Protein AF-U1PJS3-F1 (afdb_monomer_lite)

Structure (mmCIF, N/CA/C/O backbone):
data_AF-U1PJS3-F1
#
_entry.id   AF-U1PJS3-F1
#
loop_
_atom_site.group_PDB
_atom_site.id
_atom_site.type_symbol
_atom_site.label_atom_id
_atom_site.label_alt_id
_atom_site.label_comp_id
_atom_site.label_asym_id
_atom_site.label_entity_id
_atom_site.label_seq_id
_atom_site.pdbx_PDB_ins_code
_atom_site.Cartn_x
_atom_site.Cartn_y
_atom_site.Cartn_z
_atom_site.occupancy
_atom_site.B_iso_or_equiv
_atom_site.auth_seq_id
_atom_site.auth_comp_id
_atom_site.auth_asym_id
_atom_site.auth_atom_id
_atom_site.pdbx_PDB_model_num
ATOM 1 N N . MET A 1 1 ? 10.969 -26.103 -42.103 1.00 38.97 1 MET A N 1
ATOM 2 C CA . MET A 1 1 ? 10.685 -26.196 -40.657 1.00 38.97 1 MET A CA 1
ATOM 3 C C . MET A 1 1 ? 10.419 -24.786 -40.169 1.00 38.97 1 MET A C 1
ATOM 5 O O . MET A 1 1 ? 11.322 -23.965 -40.242 1.00 38.97 1 MET A O 1
ATOM 9 N N . SER A 1 2 ? 9.176 -24.478 -39.805 1.00 38.12 2 SER A N 1
ATOM 10 C CA . SER A 1 2 ? 8.789 -23.149 -39.324 1.00 38.12 2 SER A CA 1
ATOM 11 C C . SER A 1 2 ? 8.947 -23.121 -37.810 1.00 38.12 2 SER A C 1
ATOM 13 O O . SER A 1 2 ? 8.227 -23.830 -37.111 1.00 38.12 2 SER A O 1
ATOM 15 N N . SER A 1 3 ? 9.899 -22.343 -37.305 1.00 48.62 3 SER A N 1
ATOM 16 C CA . SER A 1 3 ? 9.977 -22.045 -35.875 1.00 48.62 3 SER A CA 1
ATOM 17 C C . SER A 1 3 ? 8.863 -21.056 -35.518 1.00 48.62 3 SER A C 1
ATOM 19 O O . SER A 1 3 ? 8.763 -20.019 -36.178 1.00 48.62 3 SER A O 1
ATOM 21 N N . PRO A 1 4 ? 8.029 -21.317 -34.497 1.00 48.09 4 PRO A N 1
ATOM 22 C CA . PRO A 1 4 ? 7.163 -20.287 -33.949 1.00 48.09 4 PRO A CA 1
ATOM 23 C C . PRO A 1 4 ? 8.050 -19.297 -33.189 1.00 48.09 4 PRO A C 1
ATOM 25 O O . PRO A 1 4 ? 8.606 -19.625 -32.140 1.00 48.09 4 PRO A O 1
ATOM 28 N N . ALA A 1 5 ? 8.236 -18.099 -33.745 1.00 51.22 5 ALA A N 1
ATOM 29 C CA . ALA A 1 5 ? 8.821 -17.001 -32.992 1.00 51.22 5 ALA A CA 1
ATOM 30 C C . ALA A 1 5 ? 7.883 -16.679 -31.825 1.00 51.22 5 ALA A C 1
ATOM 32 O O . ALA A 1 5 ? 6.668 -16.550 -31.982 1.00 51.22 5 ALA A O 1
ATOM 33 N N . GLN A 1 6 ? 8.491 -16.672 -30.651 1.00 47.78 6 GLN A N 1
ATOM 34 C CA . GLN A 1 6 ? 7.867 -16.672 -29.347 1.00 47.78 6 GLN A CA 1
ATOM 35 C C . GLN A 1 6 ? 6.915 -15.488 -29.160 1.00 47.78 6 GLN A C 1
ATOM 37 O O . GLN A 1 6 ? 7.207 -14.361 -29.547 1.00 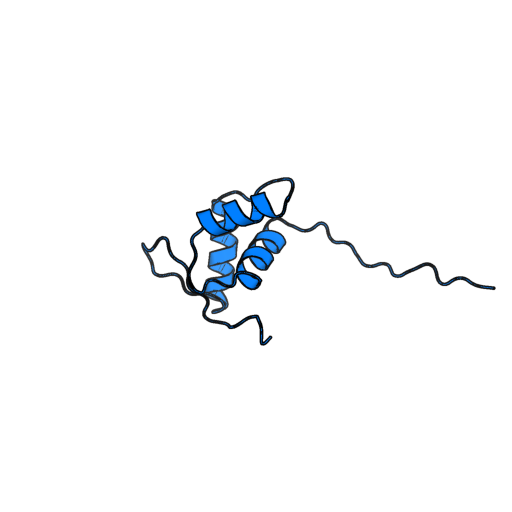47.78 6 GLN A O 1
ATOM 42 N N . SER A 1 7 ? 5.782 -15.804 -28.536 1.00 41.81 7 SER A N 1
ATOM 43 C CA . SER A 1 7 ? 4.947 -14.946 -27.696 1.00 41.81 7 SER A CA 1
ATOM 44 C C . SER A 1 7 ? 5.423 -13.495 -27.534 1.00 41.81 7 SER A C 1
ATOM 46 O O . SER A 1 7 ? 6.362 -13.222 -26.784 1.00 41.81 7 SER A O 1
ATOM 48 N N . ASN A 1 8 ? 4.673 -12.563 -28.125 1.00 42.97 8 ASN A N 1
ATOM 49 C CA . ASN A 1 8 ? 4.577 -11.187 -27.647 1.00 42.97 8 ASN A CA 1
ATOM 50 C C . ASN A 1 8 ? 3.943 -11.197 -26.242 1.00 42.97 8 ASN A C 1
ATOM 52 O O . ASN A 1 8 ? 2.770 -10.862 -26.079 1.00 42.97 8 ASN A O 1
ATOM 56 N N . PHE A 1 9 ? 4.693 -11.599 -25.213 1.00 47.41 9 PHE A N 1
ATOM 57 C CA . PHE A 1 9 ? 4.385 -11.139 -23.866 1.0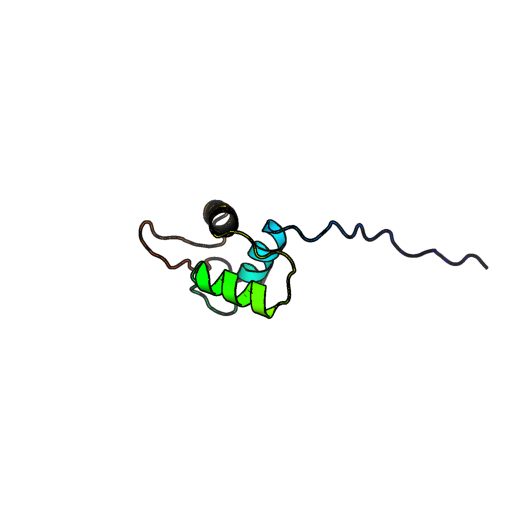0 47.41 9 PHE A CA 1
ATOM 58 C C . PHE A 1 9 ? 4.682 -9.647 -23.881 1.00 47.41 9 PHE A C 1
ATOM 60 O O . PHE A 1 9 ? 5.833 -9.224 -23.934 1.00 47.41 9 PHE A O 1
ATOM 67 N N . SER A 1 10 ? 3.616 -8.857 -23.950 1.00 41.59 10 SER A N 1
ATOM 68 C CA . SER A 1 10 ? 3.652 -7.418 -23.753 1.00 41.59 10 SER A CA 1
ATOM 69 C C . SER A 1 10 ? 4.228 -7.159 -22.362 1.00 41.59 10 SER A C 1
ATOM 71 O O . SER A 1 10 ? 3.493 -7.135 -21.378 1.00 41.59 10 SER A O 1
ATOM 73 N N . SER A 1 11 ? 5.551 -7.024 -22.270 1.00 49.47 11 SER A N 1
ATOM 74 C CA . SER A 1 11 ? 6.261 -6.587 -21.072 1.00 49.47 11 SER A CA 1
ATOM 75 C C . SER A 1 11 ? 5.952 -5.110 -20.864 1.00 49.47 11 SER A C 1
ATOM 77 O O . SER A 1 11 ? 6.788 -4.245 -21.122 1.00 49.47 11 SER A O 1
ATOM 79 N N . SER A 1 12 ? 4.712 -4.806 -20.475 1.00 54.62 12 SER A N 1
ATOM 80 C CA . SER A 1 12 ? 4.355 -3.474 -20.011 1.00 54.62 12 SER A CA 1
ATOM 81 C C . SER A 1 12 ? 5.373 -3.097 -18.934 1.00 54.62 12 SER A C 1
ATOM 83 O O . SER A 1 12 ? 5.585 -3.891 -18.011 1.00 54.62 12 SER A O 1
ATOM 85 N N . PRO A 1 13 ? 6.065 -1.953 -19.062 1.00 65.56 13 PRO A N 1
ATOM 86 C CA . PRO A 1 13 ? 7.053 -1.553 -18.075 1.00 65.56 13 PRO A CA 1
ATOM 87 C C . PRO A 1 13 ? 6.373 -1.509 -16.707 1.00 65.56 13 PRO A C 1
ATOM 89 O O . PRO A 1 13 ? 5.344 -0.852 -16.556 1.00 65.56 13 PRO A O 1
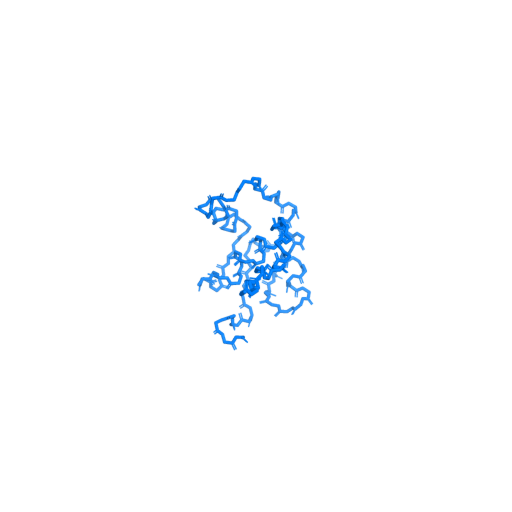ATOM 92 N N . VAL A 1 14 ? 6.924 -2.243 -15.735 1.00 73.19 14 VAL A N 1
ATOM 93 C CA . VAL A 1 14 ? 6.355 -2.340 -14.384 1.00 73.19 14 VAL A CA 1
ATOM 94 C C . VAL A 1 14 ? 6.269 -0.933 -13.801 1.00 73.19 14 VAL A C 1
ATOM 96 O O . VAL A 1 14 ? 7.298 -0.310 -13.515 1.00 73.19 14 VAL A O 1
ATOM 99 N N . THR A 1 15 ? 5.049 -0.424 -13.638 1.00 82.56 15 THR A N 1
ATOM 100 C CA . THR A 1 15 ? 4.832 0.950 -13.189 1.00 82.56 15 THR A CA 1
ATOM 101 C C . THR A 1 15 ? 5.041 1.059 -11.676 1.00 82.56 15 THR A C 1
ATOM 103 O O . THR A 1 15 ? 4.917 0.066 -10.954 1.00 82.56 15 THR A O 1
ATOM 106 N N . PRO A 1 16 ? 5.300 2.263 -11.133 1.00 81.06 16 PRO A N 1
ATOM 107 C CA . PRO A 1 16 ? 5.338 2.480 -9.685 1.00 81.06 16 PRO A CA 1
ATOM 108 C C . PRO A 1 16 ? 4.091 1.958 -8.952 1.00 81.06 16 PRO A C 1
ATOM 110 O O . PRO A 1 16 ? 4.206 1.457 -7.836 1.00 81.06 16 PRO A O 1
ATOM 113 N N . ARG A 1 17 ? 2.912 2.023 -9.592 1.00 84.62 17 ARG A N 1
ATOM 114 C CA . ARG A 1 17 ? 1.661 1.470 -9.058 1.00 84.62 17 ARG A CA 1
ATOM 115 C C . ARG A 1 17 ? 1.724 -0.048 -8.919 1.00 84.62 17 ARG A C 1
ATOM 117 O O . ARG A 1 17 ? 1.399 -0.557 -7.850 1.00 84.62 17 ARG A O 1
ATOM 124 N N . ASP A 1 18 ? 2.164 -0.745 -9.964 1.00 83.31 18 ASP A N 1
ATOM 125 C CA . ASP A 1 18 ? 2.248 -2.212 -9.975 1.00 83.31 18 ASP A CA 1
ATOM 126 C C . ASP A 1 18 ? 3.218 -2.720 -8.904 1.00 83.31 18 ASP A C 1
ATOM 128 O O . ASP A 1 18 ? 2.962 -3.722 -8.238 1.00 83.31 18 ASP A O 1
ATOM 132 N N . ARG A 1 19 ? 4.308 -1.977 -8.673 1.00 81.12 19 ARG A N 1
ATOM 133 C CA . ARG A 1 19 ? 5.290 -2.283 -7.624 1.00 81.12 19 ARG A CA 1
ATOM 134 C C . ARG A 1 19 ? 4.687 -2.175 -6.230 1.00 81.12 19 ARG A C 1
ATOM 136 O O . ARG A 1 19 ? 4.838 -3.096 -5.433 1.00 81.12 19 ARG A O 1
ATOM 143 N N . VAL A 1 20 ? 3.991 -1.075 -5.934 1.00 81.00 20 VAL A N 1
ATOM 144 C CA . VAL A 1 20 ? 3.330 -0.889 -4.631 1.00 81.00 20 VAL A CA 1
ATOM 145 C C . VAL A 1 20 ? 2.271 -1.965 -4.412 1.00 81.00 20 VAL A C 1
ATOM 147 O O . VAL A 1 20 ? 2.232 -2.563 -3.340 1.00 81.00 20 VAL A O 1
ATOM 150 N N . TRP A 1 21 ? 1.474 -2.263 -5.440 1.00 84.00 21 TRP A N 1
ATOM 151 C CA . TRP A 1 21 ? 0.473 -3.324 -5.383 1.00 84.00 21 TRP A CA 1
ATOM 152 C C . TRP A 1 21 ? 1.104 -4.680 -5.055 1.00 84.00 21 TRP A C 1
ATOM 154 O O . TRP A 1 21 ? 0.707 -5.330 -4.090 1.00 84.00 21 TRP A O 1
ATOM 164 N N . SER A 1 22 ? 2.142 -5.075 -5.798 1.00 81.38 22 SER A N 1
ATOM 165 C CA . SER A 1 22 ? 2.888 -6.314 -5.553 1.00 81.38 22 SER A CA 1
ATOM 166 C C . SER A 1 22 ? 3.483 -6.357 -4.141 1.00 81.38 22 SER A C 1
ATOM 168 O O . SER A 1 22 ? 3.352 -7.361 -3.437 1.00 81.38 22 SER A O 1
ATOM 170 N N . GLY A 1 23 ? 4.066 -5.246 -3.680 1.00 78.06 23 GLY A N 1
ATOM 171 C CA . GLY A 1 23 ? 4.654 -5.125 -2.347 1.00 78.06 23 GLY A CA 1
ATOM 172 C C . GLY A 1 23 ? 3.648 -5.327 -1.213 1.00 78.06 23 GLY A C 1
ATOM 173 O O . GLY A 1 23 ? 4.012 -5.917 -0.192 1.00 78.06 23 GLY A O 1
ATOM 174 N N . VAL A 1 24 ? 2.398 -4.890 -1.402 1.00 78.44 24 VAL A N 1
ATOM 175 C CA . VAL A 1 24 ? 1.291 -5.133 -0.467 1.00 78.44 24 VAL A CA 1
ATOM 176 C C . VAL A 1 24 ? 0.823 -6.578 -0.570 1.00 78.44 24 VAL A C 1
ATOM 178 O O . VAL A 1 24 ? 0.860 -7.284 0.431 1.00 78.44 24 VAL A O 1
ATOM 181 N N . VAL A 1 25 ? 0.440 -7.051 -1.760 1.00 76.19 25 VAL A N 1
ATOM 182 C CA . VAL A 1 25 ? -0.116 -8.402 -1.979 1.00 76.19 25 VAL A CA 1
ATOM 183 C C . VAL A 1 25 ? 0.795 -9.482 -1.396 1.00 76.19 25 VAL A C 1
ATOM 185 O O . VAL A 1 25 ? 0.355 -10.290 -0.588 1.00 76.19 25 VAL A O 1
ATOM 188 N N . THR A 1 26 ? 2.094 -9.415 -1.681 1.00 74.06 26 THR A N 1
ATOM 189 C CA . THR A 1 26 ? 3.082 -10.429 -1.271 1.00 74.06 26 THR A CA 1
ATOM 190 C C . THR A 1 26 ? 3.582 -10.274 0.172 1.00 74.06 26 THR A C 1
ATOM 192 O O . THR A 1 26 ? 4.557 -10.918 0.563 1.00 74.06 26 THR A O 1
ATOM 195 N N . LYS A 1 27 ? 3.061 -9.325 0.966 1.00 71.69 27 LYS A N 1
ATOM 196 C CA . LYS A 1 27 ? 3.495 -9.117 2.366 1.00 71.69 27 LYS A CA 1
ATOM 197 C C . LYS A 1 27 ? 2.845 -10.148 3.283 1.00 71.69 27 LYS A C 1
ATOM 199 O O . LYS A 1 27 ? 1.632 -10.256 3.304 1.00 71.69 27 LYS A O 1
ATOM 204 N N . THR A 1 28 ? 3.634 -10.883 4.049 1.00 70.12 28 THR A N 1
ATOM 205 C CA . THR A 1 28 ? 3.107 -11.861 5.014 1.00 70.12 28 THR A CA 1
ATOM 206 C C . THR A 1 28 ? 2.531 -11.193 6.263 1.00 70.12 28 THR A C 1
ATOM 208 O O . THR A 1 28 ? 1.683 -11.762 6.937 1.00 70.12 28 THR A O 1
ATOM 211 N N . GLU A 1 29 ? 2.974 -9.973 6.570 1.00 74.12 29 GLU A N 1
ATOM 212 C CA . GLU A 1 29 ? 2.471 -9.196 7.701 1.00 74.12 29 GLU A CA 1
ATOM 213 C C . GLU A 1 29 ? 1.062 -8.662 7.418 1.00 74.12 29 GLU A C 1
ATOM 215 O O . GLU A 1 29 ? 0.810 -8.039 6.380 1.00 74.12 29 GLU A O 1
ATOM 220 N N . THR A 1 30 ? 0.159 -8.884 8.373 1.00 79.38 30 THR A N 1
ATOM 221 C CA . THR A 1 30 ? -1.236 -8.432 8.320 1.00 79.38 30 THR A CA 1
ATOM 222 C C . THR A 1 30 ? -1.363 -6.923 8.488 1.00 79.38 30 THR A C 1
ATOM 224 O O . THR A 1 30 ? -2.327 -6.353 7.993 1.00 79.38 30 THR A O 1
ATOM 227 N N . GLU A 1 31 ? -0.397 -6.274 9.140 1.00 86.75 31 GLU A N 1
ATOM 228 C CA . GLU A 1 31 ? -0.348 -4.827 9.352 1.00 86.75 31 GLU A CA 1
ATOM 229 C C . GLU A 1 31 ? 0.964 -4.246 8.804 1.00 86.75 31 GLU A C 1
ATOM 231 O O . GLU A 1 31 ? 2.020 -4.881 8.862 1.00 86.75 31 GLU A O 1
ATOM 236 N N . PHE A 1 32 ? 0.909 -3.055 8.210 1.00 88.75 32 PHE A N 1
ATOM 237 C CA . PHE A 1 32 ? 2.069 -2.414 7.601 1.00 88.75 32 PHE A CA 1
ATOM 238 C C . PHE A 1 32 ? 1.935 -0.897 7.487 1.00 88.75 32 PHE A C 1
ATOM 240 O O . PHE A 1 32 ? 0.847 -0.337 7.498 1.00 88.75 32 PHE A O 1
ATOM 247 N N . THR A 1 33 ? 3.064 -0.221 7.311 1.00 91.31 33 THR A N 1
ATOM 248 C CA . THR A 1 33 ? 3.157 1.224 7.097 1.00 91.31 33 THR A CA 1
ATOM 249 C C . THR A 1 33 ? 3.653 1.552 5.687 1.00 91.31 33 THR A C 1
ATOM 251 O O . THR A 1 33 ? 4.191 0.706 4.967 1.00 91.31 33 THR A O 1
ATOM 254 N N . VAL A 1 34 ? 3.548 2.826 5.293 1.00 89.50 34 VAL A N 1
ATOM 255 C CA . VAL A 1 34 ? 4.174 3.340 4.057 1.00 89.50 34 VAL A CA 1
ATOM 256 C C . VAL A 1 34 ? 5.687 3.087 4.052 1.00 89.50 34 VAL A C 1
ATOM 258 O O . VAL A 1 34 ? 6.245 2.732 3.014 1.00 89.50 34 VAL A O 1
ATOM 261 N N . ALA A 1 35 ? 6.346 3.234 5.207 1.00 89.19 35 ALA A N 1
ATOM 262 C CA . ALA A 1 35 ? 7.783 3.017 5.339 1.00 89.19 35 ALA A CA 1
ATOM 263 C C . ALA A 1 35 ? 8.166 1.556 5.066 1.00 89.19 35 ALA A C 1
ATOM 265 O O . ALA A 1 35 ? 9.166 1.310 4.391 1.00 89.19 35 ALA A O 1
ATOM 266 N N . ASP A 1 36 ? 7.343 0.600 5.503 1.00 88.56 36 ASP A N 1
ATOM 267 C CA . ASP A 1 36 ? 7.588 -0.825 5.260 1.00 88.56 36 ASP A CA 1
ATOM 268 C C . ASP A 1 36 ? 7.500 -1.169 3.776 1.00 88.56 36 ASP A C 1
ATOM 270 O O . ASP A 1 36 ? 8.355 -1.882 3.250 1.00 88.56 36 ASP A O 1
ATOM 274 N N . ILE A 1 37 ? 6.496 -0.622 3.080 1.00 87.50 37 ILE A N 1
ATOM 275 C CA . ILE A 1 37 ? 6.362 -0.789 1.629 1.00 87.50 37 ILE A CA 1
ATOM 276 C C . ILE A 1 37 ? 7.588 -0.213 0.925 1.00 87.50 37 ILE A C 1
ATOM 278 O O . ILE A 1 37 ? 8.190 -0.873 0.085 1.00 87.50 37 ILE A O 1
ATOM 282 N N . LYS A 1 38 ? 8.017 0.988 1.309 1.00 86.44 38 LYS A N 1
ATOM 283 C CA . LYS A 1 38 ? 9.177 1.654 0.710 1.00 86.44 38 LYS A CA 1
ATOM 284 C C . LYS A 1 38 ? 10.480 0.882 0.945 1.00 86.44 38 LYS A C 1
ATOM 286 O O . LYS A 1 38 ? 11.253 0.670 0.014 1.00 86.44 38 LYS A O 1
ATOM 291 N N . SER A 1 39 ? 10.691 0.409 2.174 1.00 86.44 39 SER A N 1
ATOM 292 C CA . SER A 1 39 ? 11.830 -0.431 2.560 1.00 86.44 39 SER A CA 1
ATOM 293 C C . SER A 1 39 ? 11.860 -1.742 1.770 1.00 86.44 39 SER A C 1
ATOM 295 O O . SER A 1 39 ? 12.909 -2.174 1.291 1.00 86.44 39 SER A O 1
ATOM 297 N N . ARG A 1 40 ? 10.693 -2.350 1.546 1.00 83.50 40 ARG A N 1
ATOM 298 C CA . ARG A 1 40 ? 10.587 -3.554 0.726 1.00 83.50 40 ARG A CA 1
ATOM 299 C C . ARG A 1 40 ? 10.909 -3.291 -0.741 1.00 83.50 40 ARG A C 1
ATOM 301 O O . ARG A 1 40 ? 11.710 -4.017 -1.315 1.00 83.50 40 ARG A O 1
ATOM 308 N N . LEU A 1 41 ? 10.347 -2.236 -1.324 1.00 83.19 41 LEU A N 1
ATOM 309 C CA . LEU A 1 41 ? 10.610 -1.870 -2.717 1.00 83.19 41 LEU A CA 1
ATOM 310 C C . LEU A 1 41 ? 12.100 -1.611 -2.983 1.00 83.19 41 LEU A C 1
ATOM 312 O O . LEU A 1 41 ? 12.596 -1.964 -4.050 1.00 83.19 41 LEU A O 1
ATOM 316 N N . ARG A 1 42 ? 12.825 -1.065 -1.997 1.00 82.19 42 ARG A N 1
ATOM 317 C CA . ARG A 1 42 ? 14.293 -0.965 -2.025 1.00 82.19 42 ARG A CA 1
ATOM 318 C C . ARG A 1 42 ? 14.972 -2.318 -2.081 1.00 82.19 42 ARG A C 1
ATOM 320 O O . ARG A 1 42 ? 15.843 -2.537 -2.916 1.00 82.19 42 ARG A O 1
ATOM 327 N N . ARG A 1 43 ? 14.592 -3.210 -1.166 1.00 82.25 43 ARG A N 1
ATOM 328 C CA . ARG A 1 43 ? 15.178 -4.548 -1.059 1.00 82.25 43 ARG A CA 1
ATOM 329 C C . ARG A 1 43 ? 14.966 -5.362 -2.334 1.00 82.25 43 ARG A C 1
ATOM 331 O O . ARG A 1 43 ? 15.856 -6.109 -2.722 1.00 82.25 43 ARG A O 1
ATOM 338 N N . ASP A 1 44 ? 13.825 -5.179 -2.986 1.00 78.50 44 ASP A N 1
ATOM 339 C CA . ASP A 1 44 ? 13.462 -5.889 -4.211 1.00 78.50 44 ASP A CA 1
ATOM 340 C C . ASP A 1 44 ? 14.166 -5.313 -5.467 1.00 78.50 44 ASP A C 1
ATOM 342 O O . ASP A 1 44 ? 13.983 -5.826 -6.568 1.00 78.50 44 ASP A O 1
ATOM 346 N N . GLY A 1 45 ? 15.007 -4.277 -5.315 1.00 71.62 45 GLY A N 1
ATOM 347 C CA . GLY A 1 45 ? 15.920 -3.801 -6.362 1.00 71.62 45 GLY A CA 1
ATOM 348 C C . GLY A 1 45 ? 15.269 -2.957 -7.460 1.00 71.62 45 GLY A C 1
ATOM 349 O O . GLY A 1 45 ? 15.817 -2.838 -8.554 1.00 71.62 45 GLY A O 1
ATOM 350 N N . TYR A 1 46 ? 14.099 -2.370 -7.203 1.00 68.19 46 TYR A N 1
ATOM 351 C CA . TYR A 1 46 ? 13.394 -1.564 -8.196 1.00 68.19 46 TYR A CA 1
ATOM 352 C C . TYR A 1 46 ? 14.087 -0.212 -8.448 1.00 68.19 46 TYR A C 1
ATOM 354 O O . TYR A 1 46 ? 14.138 0.639 -7.560 1.00 68.19 46 TYR A O 1
ATOM 362 N N . GLU A 1 47 ? 14.536 0.045 -9.683 1.00 61.69 47 GLU A N 1
ATOM 363 C CA . GLU A 1 47 ? 15.030 1.374 -10.076 1.00 61.69 47 GLU A CA 1
ATOM 364 C C . GLU A 1 47 ? 13.889 2.401 -10.111 1.00 61.69 47 GLU A C 1
ATOM 366 O O . GLU A 1 47 ? 12.890 2.213 -10.812 1.00 61.69 47 GLU A O 1
ATOM 371 N N . GLY A 1 48 ? 14.036 3.494 -9.358 1.00 67.69 48 GLY A N 1
ATOM 372 C CA . GLY A 1 48 ? 13.018 4.539 -9.223 1.00 67.69 48 GLY A CA 1
ATOM 373 C C . GLY A 1 48 ? 11.986 4.199 -8.148 1.00 67.69 48 GLY A C 1
ATOM 374 O O . GLY A 1 48 ? 10.880 3.742 -8.448 1.00 67.69 48 GLY A O 1
ATOM 375 N N . GLU A 1 49 ? 12.357 4.424 -6.885 1.00 74.44 49 GLU A N 1
ATOM 376 C CA . GLU A 1 49 ? 11.450 4.274 -5.746 1.00 74.44 49 GLU A CA 1
ATOM 377 C C . GLU A 1 49 ? 10.214 5.173 -5.907 1.00 74.44 49 GLU A C 1
ATOM 379 O O . GLU A 1 49 ? 10.357 6.376 -6.152 1.00 74.44 49 GLU A O 1
ATOM 384 N N . PRO A 1 50 ? 8.995 4.637 -5.730 1.00 81.06 50 PRO A N 1
ATOM 385 C CA . PRO A 1 50 ? 7.793 5.457 -5.717 1.00 81.06 50 PRO A CA 1
ATOM 386 C C . PRO A 1 50 ? 7.853 6.503 -4.596 1.00 81.06 50 PRO A C 1
ATOM 388 O O . PRO A 1 50 ? 8.279 6.215 -3.473 1.00 81.06 50 PRO A O 1
ATOM 391 N N . SER A 1 51 ? 7.386 7.720 -4.883 1.00 87.69 51 SER A N 1
ATOM 392 C CA . SER A 1 51 ? 7.230 8.757 -3.858 1.00 87.69 51 SER A CA 1
ATOM 393 C C . SER A 1 51 ? 6.208 8.333 -2.798 1.00 87.69 51 SER A C 1
ATOM 395 O O . SER A 1 51 ? 5.307 7.539 -3.079 1.00 87.69 51 SER A O 1
ATOM 397 N N . ASP A 1 52 ? 6.284 8.907 -1.594 1.00 87.81 52 ASP A N 1
ATOM 398 C CA . ASP A 1 52 ? 5.308 8.606 -0.531 1.00 87.81 52 ASP A CA 1
ATOM 399 C C . ASP A 1 52 ? 3.876 8.929 -0.957 1.00 87.81 52 ASP A C 1
ATOM 401 O O . ASP A 1 52 ? 2.948 8.208 -0.603 1.00 87.81 52 ASP A O 1
ATOM 405 N N . GLU A 1 53 ? 3.689 9.978 -1.760 1.00 90.06 53 GLU A N 1
ATOM 406 C CA . GLU A 1 53 ? 2.391 10.309 -2.350 1.00 90.06 53 GLU A CA 1
ATOM 407 C C . GLU A 1 53 ? 1.895 9.225 -3.307 1.00 90.06 53 GLU A C 1
ATOM 409 O O . GLU A 1 53 ? 0.713 8.885 -3.286 1.00 90.06 53 GLU A O 1
ATOM 414 N N . THR A 1 54 ? 2.788 8.649 -4.117 1.00 88.25 54 THR A N 1
ATOM 415 C CA . THR A 1 54 ? 2.442 7.541 -5.016 1.00 88.25 54 THR A CA 1
ATOM 416 C C . THR A 1 54 ? 2.030 6.316 -4.210 1.00 88.25 54 THR A C 1
ATOM 418 O O . THR A 1 54 ? 0.991 5.728 -4.495 1.00 88.25 54 THR A O 1
ATOM 421 N N . ILE A 1 55 ? 2.793 5.969 -3.167 1.00 89.94 55 ILE A N 1
ATOM 422 C CA . ILE A 1 55 ? 2.469 4.842 -2.284 1.00 89.94 55 ILE A CA 1
ATOM 423 C C . ILE A 1 55 ? 1.105 5.074 -1.628 1.00 89.94 55 ILE A C 1
ATOM 425 O O . ILE A 1 55 ? 0.216 4.241 -1.769 1.00 89.94 55 ILE A O 1
ATOM 429 N N . LYS A 1 56 ? 0.892 6.234 -0.996 1.00 91.44 56 LYS A N 1
ATOM 430 C CA . LYS A 1 56 ? -0.385 6.588 -0.354 1.00 91.44 56 LYS A CA 1
ATOM 431 C C . LYS A 1 56 ? -1.562 6.567 -1.327 1.00 91.44 56 LYS A C 1
ATOM 433 O O . LYS A 1 56 ? -2.633 6.101 -0.958 1.00 91.44 56 LYS A O 1
ATOM 438 N N . ARG A 1 57 ? -1.382 7.041 -2.566 1.00 91.81 57 ARG A N 1
ATOM 439 C CA . ARG A 1 57 ? -2.437 7.009 -3.591 1.00 91.81 57 ARG A CA 1
ATOM 440 C C . ARG A 1 57 ? -2.835 5.575 -3.930 1.00 91.81 57 ARG A C 1
ATOM 442 O O . ARG A 1 57 ? -4.022 5.293 -4.020 1.00 91.81 57 ARG A O 1
ATOM 449 N N . VAL A 1 58 ? -1.863 4.678 -4.092 1.00 90.19 58 VAL A N 1
ATOM 450 C CA . VAL A 1 58 ? -2.143 3.261 -4.364 1.00 90.19 58 VAL A CA 1
ATOM 451 C C . VAL A 1 58 ? -2.811 2.597 -3.164 1.00 90.19 58 VAL A C 1
ATOM 453 O O . VAL A 1 58 ? -3.805 1.908 -3.353 1.00 90.19 58 VAL A O 1
ATOM 456 N N . LEU A 1 59 ? -2.324 2.846 -1.943 1.00 90.69 59 LEU A N 1
ATOM 457 C CA . LEU A 1 59 ? -2.938 2.314 -0.723 1.00 90.69 59 LEU A CA 1
ATOM 458 C C . LEU A 1 59 ? -4.384 2.790 -0.560 1.00 90.69 59 LEU A C 1
ATOM 460 O O . LEU A 1 59 ? -5.249 1.971 -0.285 1.00 90.69 59 LEU A O 1
ATOM 464 N N . ARG A 1 60 ? -4.676 4.068 -0.832 1.00 91.00 60 ARG A N 1
ATOM 465 C CA . ARG A 1 60 ? -6.055 4.575 -0.845 1.00 91.00 60 ARG A CA 1
ATOM 466 C C . ARG A 1 60 ? -6.925 3.826 -1.855 1.00 91.00 60 ARG A C 1
ATOM 468 O O . ARG A 1 60 ? -8.020 3.414 -1.513 1.00 91.00 60 ARG A O 1
ATOM 475 N N . SER A 1 61 ? -6.437 3.597 -3.075 1.00 90.81 61 SER A N 1
ATOM 476 C CA . SER A 1 61 ? -7.193 2.805 -4.054 1.00 90.81 61 SER A CA 1
ATOM 477 C C . SER A 1 61 ? -7.392 1.348 -3.622 1.00 90.81 61 SER A C 1
ATOM 479 O O . SER A 1 61 ? -8.378 0.739 -4.010 1.00 90.81 61 SER A O 1
ATOM 481 N N . MET A 1 62 ? -6.477 0.762 -2.845 1.00 89.88 62 MET A N 1
ATOM 482 C CA . MET A 1 62 ? -6.657 -0.586 -2.288 1.00 89.88 62 MET A CA 1
ATOM 483 C C . MET A 1 62 ? -7.670 -0.598 -1.134 1.00 89.88 62 MET A C 1
ATOM 485 O O . MET A 1 62 ? -8.440 -1.549 -1.020 1.00 89.88 62 MET A O 1
ATOM 489 N N . ASP A 1 63 ? -7.692 0.452 -0.316 1.00 89.75 63 ASP A N 1
ATOM 490 C CA . ASP A 1 63 ? -8.675 0.664 0.752 1.00 89.75 63 ASP A CA 1
ATOM 491 C C . ASP A 1 63 ? -10.092 0.845 0.176 1.00 89.75 63 ASP A C 1
ATOM 493 O O . ASP A 1 63 ? -11.013 0.133 0.562 1.00 89.75 63 ASP A O 1
ATOM 497 N N . GLU A 1 64 ? -10.243 1.661 -0.874 1.00 89.56 64 GLU A N 1
ATOM 498 C CA . GLU A 1 64 ? -11.499 1.824 -1.632 1.00 89.56 64 GLU A CA 1
ATOM 499 C C . GLU A 1 64 ? -12.018 0.506 -2.242 1.00 89.56 64 GLU A C 1
ATOM 501 O O . GLU A 1 64 ? -13.218 0.345 -2.467 1.00 89.56 64 GLU A O 1
ATOM 506 N N . LEU A 1 65 ? -11.121 -0.449 -2.510 1.00 88.19 65 LEU A N 1
ATOM 507 C CA . LEU A 1 65 ? -11.448 -1.785 -3.017 1.00 88.19 65 LEU A CA 1
ATOM 508 C C . LEU A 1 65 ? -11.651 -2.825 -1.899 1.00 88.19 65 LEU A C 1
ATOM 510 O O . LEU A 1 65 ? -11.831 -4.002 -2.206 1.00 88.19 65 LEU A O 1
ATOM 514 N N . ASN A 1 66 ? -11.630 -2.418 -0.624 1.00 86.56 66 ASN A N 1
ATOM 515 C CA . ASN A 1 66 ? -11.721 -3.281 0.563 1.00 86.56 66 ASN A CA 1
ATOM 516 C C . ASN A 1 66 ? -10.639 -4.375 0.635 1.00 86.56 66 ASN A C 1
ATOM 518 O O . ASN A 1 66 ? -10.819 -5.418 1.264 1.00 86.56 66 ASN A O 1
ATOM 522 N N . LEU A 1 67 ? -9.500 -4.154 -0.020 1.00 85.81 67 LEU A N 1
ATOM 523 C CA . LEU A 1 67 ? -8.365 -5.077 -0.007 1.00 85.81 67 LEU A CA 1
ATOM 524 C C . LEU A 1 67 ? -7.522 -4.912 1.261 1.00 85.81 67 LEU A C 1
ATOM 526 O O . LEU A 1 67 ? -6.983 -5.875 1.818 1.00 85.81 67 LEU A O 1
ATOM 530 N N . ILE A 1 68 ? -7.424 -3.666 1.709 1.00 90.44 68 ILE A N 1
ATOM 531 C CA . ILE A 1 68 ? -6.795 -3.252 2.956 1.00 90.44 68 ILE A CA 1
ATOM 532 C C . ILE A 1 68 ? -7.763 -2.332 3.702 1.00 90.44 68 ILE A C 1
ATOM 534 O O . ILE A 1 68 ? -8.757 -1.898 3.134 1.00 90.44 68 ILE A O 1
ATOM 538 N N . GLN A 1 69 ? -7.466 -2.053 4.962 1.00 90.69 69 GLN A N 1
ATOM 539 C CA . GLN A 1 69 ? -8.182 -1.105 5.796 1.00 90.69 69 GLN A CA 1
ATOM 540 C C . GLN A 1 69 ? -7.191 -0.086 6.346 1.00 90.69 69 GLN A C 1
ATOM 542 O O . GLN A 1 69 ? -6.137 -0.458 6.874 1.00 90.69 69 GLN A O 1
ATOM 547 N N . HIS A 1 70 ? -7.538 1.192 6.247 1.00 91.06 70 HIS A N 1
ATOM 548 C CA . HIS A 1 70 ? -6.802 2.285 6.871 1.00 91.06 70 HIS A CA 1
ATOM 549 C C . HIS A 1 70 ? -7.692 3.036 7.864 1.00 91.06 70 HIS A C 1
ATOM 551 O O . HIS A 1 70 ? -8.792 3.465 7.532 1.00 91.06 70 HIS A O 1
ATOM 557 N N . THR A 1 71 ? -7.220 3.198 9.101 1.00 87.50 71 THR A N 1
ATOM 558 C CA . THR A 1 71 ? -7.914 4.022 10.101 1.00 87.50 71 THR A CA 1
ATOM 559 C C . THR A 1 71 ? -7.391 5.450 10.023 1.00 87.50 71 THR A C 1
ATOM 561 O O . THR A 1 71 ? -6.183 5.669 10.140 1.00 87.50 71 THR A O 1
ATOM 564 N N . ASP A 1 72 ? -8.285 6.428 9.881 1.00 83.06 72 ASP A N 1
ATOM 565 C CA . ASP A 1 72 ? -7.914 7.844 9.831 1.00 83.06 72 ASP A CA 1
ATOM 566 C C . ASP A 1 72 ? -7.040 8.252 11.029 1.00 83.06 72 ASP A C 1
ATOM 568 O O . ASP A 1 72 ? -7.353 7.990 12.190 1.00 83.06 72 ASP A O 1
ATOM 572 N N . GLY A 1 73 ? -5.905 8.890 10.733 1.00 83.69 73 GLY A N 1
ATOM 573 C CA . GLY A 1 73 ? -4.903 9.284 11.730 1.00 83.69 73 GLY A CA 1
ATOM 574 C C . GLY A 1 73 ? -3.940 8.169 12.163 1.00 83.69 73 GLY A C 1
ATOM 575 O O . GLY A 1 73 ? -2.923 8.471 12.788 1.00 83.69 73 GLY A O 1
ATOM 576 N N . SER A 1 74 ? -4.189 6.910 11.792 1.00 89.12 74 SER A N 1
ATOM 577 C CA . SER A 1 74 ? -3.248 5.808 12.004 1.00 89.12 74 SER A CA 1
ATOM 578 C C . SER A 1 74 ? -2.146 5.810 10.934 1.00 89.12 74 SER A C 1
ATOM 580 O O . SER A 1 74 ? -2.426 6.049 9.758 1.00 89.12 74 SER A O 1
ATOM 582 N N . PRO A 1 75 ? -0.882 5.510 11.274 1.00 88.81 75 PRO A N 1
ATOM 583 C CA . PRO A 1 75 ? 0.148 5.232 10.273 1.00 88.81 75 PRO A CA 1
ATOM 584 C C . PRO A 1 75 ? 0.066 3.800 9.705 1.00 88.81 75 PRO A C 1
ATOM 586 O O . PRO A 1 75 ? 0.786 3.491 8.750 1.00 88.81 75 PRO A O 1
ATOM 589 N N . TYR A 1 76 ? -0.780 2.946 10.289 1.00 90.19 76 TYR A N 1
ATOM 590 C CA . 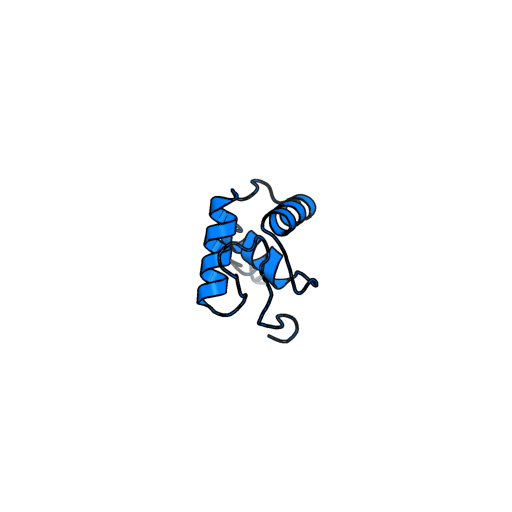TYR A 1 76 ? -0.884 1.518 9.995 1.00 90.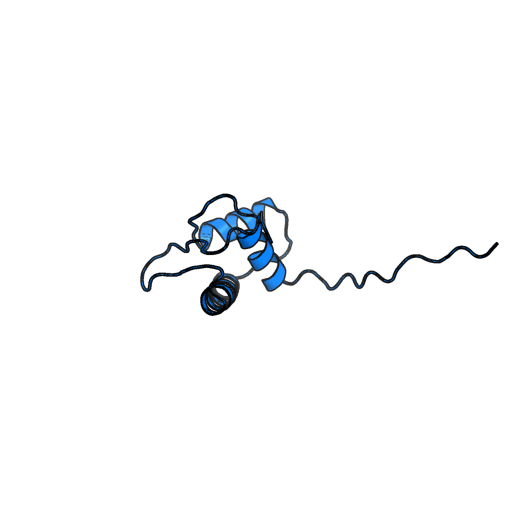19 76 TYR A CA 1
ATOM 591 C C . TYR A 1 76 ? -2.046 1.195 9.057 1.00 90.19 76 TYR A C 1
ATOM 593 O O . TYR A 1 76 ? -3.147 1.719 9.218 1.00 90.19 76 TYR A O 1
ATOM 601 N N . TYR A 1 77 ? -1.783 0.293 8.117 1.00 90.31 77 TYR A N 1
ATOM 602 C CA . TYR A 1 77 ? -2.720 -0.300 7.170 1.00 90.31 77 TYR A CA 1
ATOM 603 C C . TYR A 1 77 ? -2.813 -1.793 7.455 1.00 90.31 77 TYR A C 1
ATOM 605 O O . TYR A 1 77 ? -1.780 -2.438 7.631 1.00 90.31 77 TYR A O 1
ATOM 613 N N . SER A 1 78 ? -4.018 -2.349 7.426 1.00 89.06 78 SER A N 1
ATOM 614 C CA . SER A 1 78 ? -4.244 -3.765 7.716 1.00 89.06 78 SER A CA 1
ATOM 615 C C . SER A 1 78 ? -4.833 -4.481 6.511 1.00 89.06 78 SER A C 1
ATOM 617 O O . SER A 1 78 ? -5.756 -3.979 5.878 1.00 89.06 78 SER A O 1
ATOM 619 N N . LYS A 1 79 ? -4.325 -5.662 6.167 1.00 85.06 79 LYS A N 1
ATOM 620 C CA . LYS A 1 79 ? -4.894 -6.488 5.099 1.00 85.06 79 LYS A CA 1
ATOM 621 C C . LYS A 1 79 ? -6.246 -7.047 5.524 1.00 85.06 79 LYS A C 1
ATOM 623 O O . LYS A 1 79 ? -6.360 -7.621 6.601 1.00 85.06 79 LYS A O 1
ATOM 628 N N . GLN A 1 80 ? -7.242 -6.902 4.657 1.00 79.06 80 GLN A N 1
ATOM 629 C CA . GLN A 1 80 ? -8.574 -7.487 4.846 1.00 79.06 80 GLN A CA 1
ATOM 630 C C . GLN A 1 80 ? -8.748 -8.758 4.016 1.00 79.06 80 GLN A C 1
ATOM 632 O O . GLN A 1 80 ? -9.477 -9.666 4.401 1.00 79.06 80 GLN A O 1
ATOM 637 N N . THR A 1 81 ? -8.063 -8.826 2.874 1.00 71.62 81 THR A N 1
ATOM 638 C CA . THR A 1 81 ? -8.087 -9.987 1.985 1.00 71.62 81 THR A CA 1
ATOM 639 C C . THR A 1 81 ? -6.837 -10.833 2.190 1.00 71.62 81 THR A C 1
ATOM 641 O O . THR A 1 81 ? -5.716 -10.315 2.176 1.00 71.62 81 THR A O 1
ATOM 644 N N . ASP A 1 82 ? -7.032 -12.140 2.358 1.00 67.50 82 ASP A N 1
ATOM 645 C CA . ASP A 1 82 ? -5.945 -13.105 2.26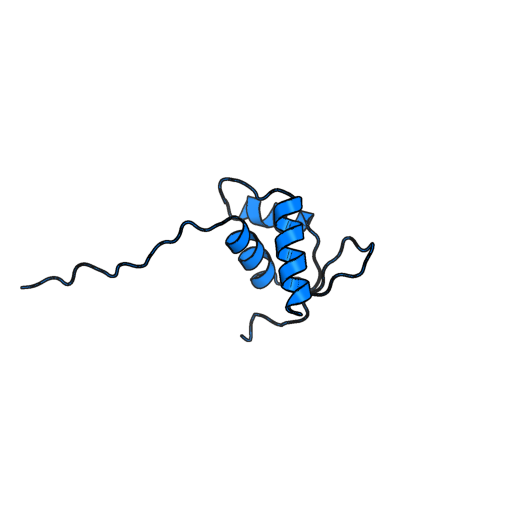7 1.00 67.50 82 ASP A CA 1
ATOM 646 C C . ASP A 1 82 ? -5.627 -13.361 0.790 1.00 67.50 82 ASP A C 1
ATOM 648 O O . ASP A 1 82 ? -6.369 -14.031 0.073 1.00 67.50 82 ASP A O 1
ATOM 652 N N . PHE A 1 83 ? -4.531 -12.767 0.327 1.00 66.81 83 PHE A N 1
ATOM 653 C CA . PHE A 1 83 ? -4.107 -12.874 -1.063 1.00 66.81 83 PHE A CA 1
ATOM 654 C C . PHE A 1 83 ? -3.433 -14.207 -1.394 1.00 66.81 83 PHE A C 1
ATOM 656 O O . PHE A 1 83 ? -3.174 -14.449 -2.569 1.00 66.81 83 PHE A O 1
ATOM 663 N N . GLU A 1 84 ? -3.135 -15.059 -0.406 1.00 61.44 84 GLU A N 1
ATOM 664 C CA . GLU A 1 84 ? -2.612 -16.404 -0.679 1.00 61.44 84 GLU A CA 1
ATOM 665 C C . GLU A 1 84 ? -3.698 -17.342 -1.237 1.00 61.44 84 GLU A C 1
ATOM 667 O O . GLU A 1 84 ? -3.371 -18.346 -1.865 1.00 61.44 84 GLU A O 1
ATOM 672 N N . ASN A 1 85 ? -4.978 -16.990 -1.057 1.00 53.59 85 ASN A N 1
ATOM 673 C CA . ASN A 1 85 ? -6.144 -17.791 -1.446 1.00 53.59 85 ASN A CA 1
ATOM 674 C C . ASN A 1 85 ? -6.985 -17.182 -2.595 1.00 53.59 85 ASN A C 1
ATOM 676 O O . ASN A 1 85 ? -8.133 -17.593 -2.789 1.00 53.59 85 ASN A O 1
ATOM 680 N N . LEU A 1 86 ? -6.442 -16.210 -3.343 1.00 53.62 86 LEU A N 1
ATOM 681 C CA . LEU A 1 86 ? -7.053 -15.616 -4.550 1.00 53.62 86 LEU A CA 1
ATOM 682 C C . LEU A 1 86 ? -6.566 -16.304 -5.832 1.00 53.62 86 LEU A C 1
ATOM 684 O O . LEU A 1 86 ? -7.418 -16.529 -6.721 1.00 53.62 86 LEU A O 1
#

Radius of gyration: 16.04 Å; chains: 1; bounding box: 28×36×53 Å

Secondary structure (DSSP, 8-state):
---------------HHHHHHHHHHT---SEEEHHHHHHHHHHTT-SSPPPHHHHHHHHHHHHHTTSEEE-TT-SEEEE-S-GGG-

pLDDT: mean 76.88, std 15.24, range [38.12, 91.81]

Foldseek 3Di:
DDDPDDDPPVPPPCDLLNLLVCLVLPDPDQKDALVSSQVVSVVVPDDDGDDSVSNVVSLVVCCVVVQWPDDPPDRMIGGPDNSVVD

Sequence (86 aa):
MSSPAQSNFSSSPVTPRDRVWSGVVTKTETEFTVADIKSRLRRDGYEGEPSDETIKRVLRSMDELNLIQHTDGSPYYSKQTDFENL

Organism: NCBI:txid1238425